Protein AF-A0A5D2NHF3-F1 (afdb_monomer_lite)

Radius of gyration: 26.62 Å; chains: 1; bounding box: 60×37×96 Å

Foldseek 3Di:
DDDDPPPPPDPPPPDDDAAEAEPQCPPVDDADPPFDKDWDDPVHQWIWIQTNVPFIKTKHKDFDDDKDWDKDKDFDDQDQDPPPDPDPDPPDPDDGPRPPPDDGDIDIDTDDIDGMHIYIDGDDPVNVPVPPDDPPPDDD

InterPro domains:
  IPR019481 Transcription factor TFIIIC, triple barrel domain [PF10419] (11-121)
  IPR042771 TFIIIC subunit GTF3C6-like [PTHR21860] (5-133)

Secondary structure (DSSP, 8-state):
------------------EEE-GGGBTTB---TT--EEEE-TTSSS-EEEETTTEEEEEEEEEEEEEEEEEEEEEPPP------S--TT---TT-----TT-PPPEEEEEEEEEEEEEEEEE--GGGGGGGG--------

Structure (mmCIF, N/CA/C/O backbone):
data_AF-A0A5D2NHF3-F1
#
_entry.id   AF-A0A5D2NHF3-F1
#
loop_
_atom_site.group_PDB
_atom_site.id
_atom_site.type_symbol
_atom_site.label_atom_id
_atom_site.label_alt_id
_atom_site.label_comp_id
_atom_site.label_asym_id
_atom_site.label_entity_id
_atom_site.label_seq_id
_atom_site.pdbx_PDB_ins_code
_atom_site.Cartn_x
_atom_site.Cartn_y
_atom_site.Cartn_z
_atom_site.occupancy
_atom_site.B_iso_or_equiv
_atom_site.auth_seq_id
_atom_site.auth_comp_id
_atom_site.auth_asym_id
_atom_site.auth_atom_id
_atom_site.pdbx_PDB_model_num
ATOM 1 N N . MET A 1 1 ? 45.701 23.881 -12.996 1.00 36.53 1 MET A N 1
ATOM 2 C CA . MET A 1 1 ? 44.397 24.293 -12.438 1.00 36.53 1 MET A CA 1
ATOM 3 C C . MET A 1 1 ? 43.347 23.483 -13.161 1.00 36.53 1 MET A C 1
ATOM 5 O O . MET A 1 1 ? 42.948 23.836 -14.262 1.00 36.53 1 MET A O 1
ATOM 9 N N . GLU A 1 2 ? 43.029 22.330 -12.593 1.00 45.31 2 GLU A N 1
ATOM 10 C CA . GLU A 1 2 ? 41.980 21.441 -13.072 1.00 45.31 2 GLU A CA 1
ATOM 11 C C . GLU A 1 2 ? 40.673 21.962 -12.476 1.00 45.31 2 GLU A C 1
ATOM 13 O O . GLU A 1 2 ? 40.565 22.126 -11.261 1.00 45.31 2 GLU A O 1
ATOM 18 N N . LYS A 1 3 ? 39.743 22.380 -13.337 1.00 43.50 3 LYS A N 1
ATOM 19 C CA . LYS A 1 3 ? 38.408 22.780 -12.904 1.00 43.50 3 LYS A CA 1
ATOM 20 C C . LYS A 1 3 ? 37.633 21.496 -12.644 1.00 43.50 3 LYS A C 1
ATOM 22 O O . LYS A 1 3 ? 37.287 20.803 -13.598 1.00 43.50 3 LYS A O 1
ATOM 27 N N . ASN A 1 4 ? 37.391 21.195 -11.373 1.00 46.50 4 ASN A N 1
ATOM 28 C CA . ASN A 1 4 ? 36.394 20.208 -10.991 1.00 46.50 4 ASN A CA 1
ATOM 29 C C . ASN A 1 4 ? 35.054 20.673 -11.566 1.00 46.50 4 ASN A C 1
ATOM 31 O O . ASN A 1 4 ? 34.685 21.838 -11.415 1.00 46.50 4 ASN A O 1
ATOM 35 N N . LYS A 1 5 ? 34.393 19.786 -12.313 1.00 52.09 5 LYS A N 1
ATOM 36 C CA . LYS A 1 5 ? 32.989 19.961 -12.657 1.00 52.09 5 LYS A CA 1
ATOM 37 C C . LYS A 1 5 ? 32.236 19.867 -11.342 1.00 52.09 5 LYS A C 1
ATOM 39 O O . LYS A 1 5 ? 32.303 18.838 -10.679 1.00 52.09 5 LYS A O 1
ATOM 44 N N . ASP A 1 6 ? 31.614 20.970 -10.961 1.00 46.88 6 ASP A N 1
ATOM 45 C CA . ASP A 1 6 ? 30.567 20.960 -9.960 1.00 46.88 6 ASP A CA 1
ATOM 46 C C . ASP A 1 6 ? 29.455 20.086 -10.545 1.00 46.88 6 ASP A C 1
ATOM 48 O O . ASP A 1 6 ? 28.803 20.461 -11.523 1.00 46.88 6 ASP A O 1
ATOM 52 N N . ASP A 1 7 ? 29.358 18.862 -10.032 1.00 46.16 7 ASP A N 1
ATOM 53 C CA . ASP A 1 7 ? 28.220 17.997 -10.277 1.00 46.16 7 ASP A CA 1
ATOM 54 C C . ASP A 1 7 ? 27.011 18.716 -9.673 1.00 46.16 7 ASP A C 1
ATOM 56 O O . ASP A 1 7 ? 26.904 18.907 -8.461 1.00 46.16 7 ASP A O 1
ATOM 60 N N . ASP A 1 8 ? 26.173 19.220 -10.571 1.00 47.41 8 ASP A N 1
ATOM 61 C CA . ASP A 1 8 ? 24.860 19.793 -10.323 1.00 47.41 8 ASP A CA 1
ATOM 62 C C . ASP A 1 8 ? 23.998 18.713 -9.658 1.00 47.41 8 ASP A C 1
ATOM 64 O O . ASP A 1 8 ? 23.335 17.921 -10.328 1.00 47.41 8 ASP A O 1
ATOM 68 N N . TYR A 1 9 ? 24.074 18.621 -8.328 1.00 44.16 9 TYR A N 1
ATOM 69 C CA . TYR A 1 9 ? 23.074 17.940 -7.516 1.00 44.16 9 TYR A CA 1
ATOM 70 C C . TYR A 1 9 ? 21.798 18.771 -7.631 1.00 44.16 9 TYR A C 1
ATOM 72 O O . TYR A 1 9 ? 21.509 19.610 -6.777 1.00 44.16 9 TYR A O 1
ATOM 80 N N . GLY A 1 10 ? 21.070 18.586 -8.735 1.00 43.34 10 GLY A N 1
ATOM 81 C CA . GLY A 1 10 ? 19.676 18.991 -8.808 1.00 43.34 10 GLY A CA 1
ATOM 82 C C . GLY A 1 10 ? 18.988 18.473 -7.551 1.00 43.34 10 GLY A C 1
ATOM 83 O O . GLY A 1 10 ? 19.249 17.344 -7.145 1.00 43.34 10 GLY A O 1
ATOM 84 N N . GLU A 1 11 ? 18.209 19.330 -6.899 1.00 45.25 11 GLU A N 1
ATOM 85 C CA . GLU A 1 11 ? 17.473 19.018 -5.677 1.00 45.25 11 GLU A CA 1
ATOM 86 C C . GLU A 1 11 ? 16.587 17.786 -5.930 1.00 45.25 11 GLU A C 1
ATOM 88 O O . GLU A 1 11 ? 15.467 17.892 -6.428 1.00 45.25 11 GLU A O 1
ATOM 93 N N . GLU A 1 12 ? 17.127 16.595 -5.667 1.00 54.38 12 GLU A N 1
ATOM 94 C CA . GLU A 1 12 ? 16.356 15.370 -5.568 1.00 54.38 12 GLU A CA 1
ATOM 95 C C . GLU A 1 12 ? 15.435 15.598 -4.371 1.00 54.38 12 GLU A C 1
ATOM 97 O O . GLU A 1 12 ? 15.899 15.691 -3.237 1.00 54.38 12 GLU A O 1
ATOM 102 N N . GLU A 1 13 ? 14.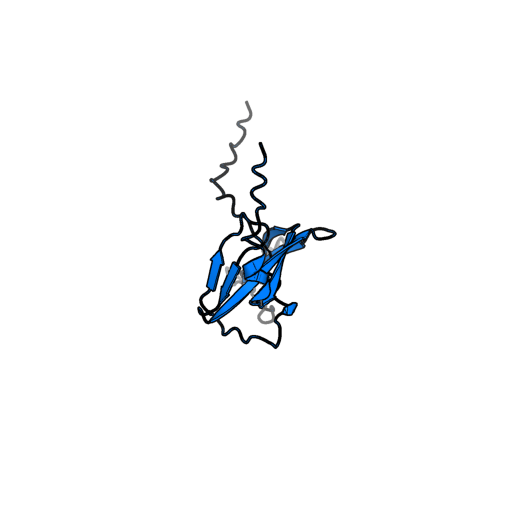136 15.792 -4.612 1.00 56.59 13 GLU A N 1
ATOM 103 C CA . GLU A 1 13 ? 13.150 15.718 -3.537 1.00 56.59 13 GLU A CA 1
ATOM 104 C C . GLU A 1 13 ? 13.386 14.390 -2.817 1.00 56.59 13 GLU A C 1
ATOM 106 O O . GLU A 1 13 ? 13.171 13.332 -3.418 1.00 56.59 13 GLU A O 1
ATOM 111 N N . ASP A 1 14 ? 13.856 14.454 -1.565 1.00 69.44 14 ASP A N 1
ATOM 112 C CA . ASP A 1 14 ? 14.070 13.307 -0.682 1.00 69.44 14 ASP A CA 1
ATOM 113 C C . ASP A 1 14 ? 12.738 12.554 -0.522 1.00 69.44 14 ASP A C 1
ATOM 115 O O . ASP A 1 14 ? 11.944 12.791 0.389 1.00 69.44 14 ASP A O 1
ATOM 119 N N . SER A 1 15 ? 12.451 11.678 -1.481 1.00 79.94 15 SER A N 1
ATOM 120 C CA . SER A 1 15 ? 11.220 10.909 -1.562 1.00 79.94 15 SER A CA 1
ATOM 121 C C . SER A 1 15 ? 11.410 9.647 -0.741 1.00 79.94 15 SER A C 1
ATOM 123 O O . SER A 1 15 ? 12.198 8.768 -1.097 1.00 79.94 15 SER A O 1
ATOM 125 N N . GLU A 1 16 ? 10.692 9.547 0.373 1.00 86.06 16 GLU A N 1
ATOM 126 C CA . GLU A 1 16 ? 10.687 8.344 1.194 1.00 86.06 16 GLU A CA 1
ATOM 127 C C . GLU A 1 16 ? 9.669 7.335 0.658 1.00 86.06 16 GLU A C 1
ATOM 129 O O . GLU A 1 16 ? 8.525 7.662 0.340 1.00 86.06 16 GLU A O 1
ATOM 134 N N . TYR A 1 17 ? 10.093 6.077 0.573 1.00 89.81 17 TYR A N 1
ATOM 135 C CA . TYR A 1 17 ? 9.260 4.975 0.115 1.00 89.81 17 TYR A CA 1
ATOM 136 C C . TYR A 1 17 ? 9.022 3.998 1.266 1.00 89.81 17 TYR A C 1
ATOM 138 O O . TYR A 1 17 ? 9.924 3.703 2.047 1.00 89.81 17 TYR A O 1
ATOM 146 N N . VAL A 1 18 ? 7.816 3.435 1.326 1.00 90.56 18 VAL A N 1
ATOM 147 C CA . VAL A 1 18 ? 7.448 2.353 2.245 1.00 90.56 18 VAL A CA 1
ATOM 148 C C . VAL A 1 18 ? 6.729 1.258 1.468 1.00 90.56 18 VAL A C 1
ATOM 150 O O . VAL A 1 18 ? 5.949 1.535 0.556 1.00 90.56 18 VAL A O 1
ATOM 153 N N . LEU A 1 19 ? 6.995 -0.001 1.816 1.00 93.44 19 LEU A N 1
ATOM 154 C CA . LEU A 1 19 ? 6.260 -1.132 1.260 1.00 93.44 19 LEU A CA 1
ATOM 155 C C . LEU A 1 19 ? 5.013 -1.391 2.108 1.00 93.44 19 LEU A C 1
ATOM 157 O O . LEU A 1 19 ? 5.125 -1.705 3.293 1.00 93.44 19 LEU A O 1
ATOM 161 N N . LEU A 1 20 ? 3.839 -1.277 1.487 1.00 95.00 20 LEU A N 1
ATOM 162 C CA . LEU A 1 20 ? 2.562 -1.633 2.102 1.00 95.00 20 LEU A CA 1
ATOM 163 C C . LEU A 1 20 ? 2.303 -3.125 1.862 1.00 95.00 20 LEU A C 1
ATOM 165 O O . LEU A 1 20 ? 2.117 -3.550 0.721 1.00 95.00 20 LEU A O 1
ATOM 169 N N . ASP A 1 21 ? 2.298 -3.915 2.928 1.00 95.00 21 ASP A N 1
ATOM 170 C CA . ASP A 1 21 ? 1.986 -5.341 2.887 1.00 95.00 21 ASP A CA 1
ATOM 171 C C . ASP A 1 21 ? 0.507 -5.557 3.239 1.00 95.00 21 ASP A C 1
ATOM 173 O O . ASP A 1 21 ? 0.050 -5.225 4.336 1.00 95.00 21 ASP A O 1
ATOM 177 N N . LEU A 1 22 ? -0.242 -6.100 2.276 1.00 95.00 22 LEU A N 1
ATOM 178 C CA . LEU A 1 22 ? -1.676 -6.381 2.370 1.00 95.00 22 LEU A CA 1
ATOM 179 C C . LEU A 1 22 ? -1.980 -7.891 2.413 1.00 95.00 22 LEU A C 1
ATOM 181 O O . LEU A 1 22 ? -3.134 -8.286 2.236 1.00 95.00 22 LEU A O 1
ATOM 185 N N . GLU A 1 23 ? -0.985 -8.759 2.629 1.00 93.88 23 GLU A N 1
ATOM 186 C CA . GLU A 1 23 ? -1.184 -10.215 2.565 1.00 93.88 23 GLU A CA 1
ATOM 187 C C . GLU A 1 23 ? -2.224 -10.698 3.587 1.00 93.88 23 GLU A C 1
ATOM 189 O O . GLU A 1 23 ? -3.073 -11.528 3.266 1.00 93.88 23 GLU A O 1
ATOM 194 N N . ALA A 1 24 ? -2.242 -10.130 4.797 1.00 94.06 24 ALA A N 1
ATOM 195 C CA . ALA A 1 24 ? -3.167 -10.549 5.853 1.00 94.06 24 ALA A CA 1
ATOM 196 C C . ALA A 1 24 ? -4.648 -10.273 5.532 1.00 94.06 24 ALA A C 1
ATOM 198 O O . ALA A 1 24 ? -5.532 -10.914 6.101 1.00 94.06 24 ALA A O 1
ATOM 199 N N . VAL A 1 25 ? -4.937 -9.343 4.617 1.00 92.19 25 VAL A N 1
ATOM 200 C CA . VAL A 1 25 ? -6.305 -9.002 4.187 1.00 92.19 25 VAL A CA 1
ATOM 201 C C . VAL A 1 25 ? -6.670 -9.616 2.838 1.00 92.19 25 VAL A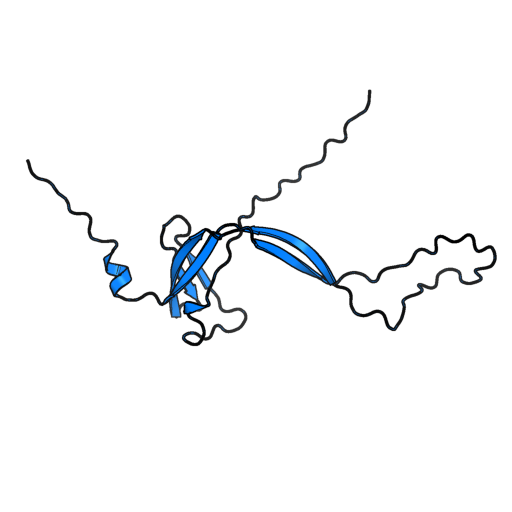 C 1
ATOM 203 O O . VAL A 1 25 ? -7.797 -9.460 2.356 1.00 92.19 25 VAL A O 1
ATOM 206 N N . ARG A 1 26 ? -5.746 -10.368 2.234 1.00 89.44 26 ARG A N 1
ATOM 207 C CA . ARG A 1 26 ? -5.964 -11.047 0.962 1.00 89.44 26 ARG A CA 1
ATOM 208 C C . ARG A 1 26 ? -7.152 -12.007 1.063 1.00 89.44 26 ARG A C 1
ATOM 210 O O . ARG A 1 26 ? -7.234 -12.841 1.959 1.00 89.44 26 ARG A O 1
ATOM 217 N N . GLY A 1 27 ? -8.099 -11.874 0.135 1.00 87.50 27 GLY A N 1
ATOM 218 C CA . GLY A 1 27 ? -9.323 -12.683 0.094 1.00 87.50 27 GLY A CA 1
ATOM 219 C C . GLY A 1 27 ? -10.437 -12.228 1.044 1.00 87.50 27 GLY A C 1
ATOM 220 O O . GLY A 1 27 ? -11.559 -12.710 0.915 1.00 87.50 27 GLY A O 1
ATOM 221 N N . GLN A 1 28 ? -10.163 -11.288 1.953 1.00 89.12 28 GLN A N 1
ATOM 222 C CA . GLN A 1 28 ? -11.186 -10.630 2.776 1.00 89.12 28 GLN A CA 1
ATOM 223 C C . GLN A 1 28 ? -11.692 -9.349 2.109 1.00 89.12 28 GLN A C 1
ATOM 225 O O . GLN A 1 28 ? -12.857 -8.985 2.259 1.00 89.12 28 GLN A O 1
ATOM 230 N N . ILE A 1 29 ? -10.811 -8.684 1.358 1.00 89.19 29 ILE A N 1
ATOM 231 C CA . ILE A 1 29 ? -11.113 -7.462 0.618 1.00 89.19 29 ILE A CA 1
ATOM 232 C C . ILE A 1 29 ? -10.782 -7.642 -0.862 1.00 89.19 29 ILE A C 1
ATOM 234 O O . ILE A 1 29 ? -9.802 -8.301 -1.217 1.00 89.19 29 ILE A O 1
ATOM 238 N N . ASP A 1 30 ? -11.607 -7.040 -1.713 1.00 89.75 30 ASP A N 1
ATOM 239 C CA . ASP A 1 30 ? -11.357 -6.907 -3.146 1.00 89.75 30 ASP A CA 1
ATOM 240 C C . ASP A 1 30 ? -11.041 -5.437 -3.442 1.00 89.75 30 ASP A C 1
ATOM 242 O O . ASP A 1 30 ? -11.833 -4.549 -3.113 1.00 89.75 30 ASP A O 1
ATOM 246 N N . ILE A 1 31 ? -9.856 -5.175 -3.996 1.00 90.12 31 ILE A N 1
ATOM 247 C CA . ILE A 1 31 ? -9.379 -3.821 -4.293 1.00 90.12 31 ILE A CA 1
ATOM 248 C C . ILE A 1 31 ? -9.420 -3.647 -5.813 1.00 90.12 31 ILE A C 1
ATOM 250 O O . ILE A 1 31 ? -8.564 -4.203 -6.509 1.00 90.12 31 ILE A O 1
ATOM 254 N N . PRO A 1 32 ? -10.387 -2.887 -6.359 1.00 90.31 32 PRO A N 1
ATOM 255 C CA . PRO A 1 32 ? -10.450 -2.676 -7.794 1.00 90.31 32 PRO A CA 1
ATOM 256 C C . PRO A 1 32 ? -9.247 -1.850 -8.279 1.00 90.31 32 PRO A C 1
ATOM 258 O O . PRO A 1 32 ? -8.693 -1.044 -7.523 1.00 90.31 32 PRO A O 1
ATOM 261 N N . PRO A 1 33 ? -8.854 -1.986 -9.558 1.00 92.38 33 PRO A N 1
ATOM 262 C CA . PRO A 1 33 ? -7.836 -1.127 -10.148 1.00 92.38 33 PRO A CA 1
ATOM 263 C C . PRO A 1 33 ? -8.186 0.354 -9.963 1.00 92.38 33 PRO A C 1
ATOM 265 O O . PRO A 1 33 ? -9.327 0.758 -10.191 1.00 92.38 33 PRO A O 1
ATOM 268 N N . ASN A 1 34 ? -7.196 1.167 -9.590 1.00 91.25 34 ASN A N 1
ATOM 269 C CA . ASN A 1 34 ? -7.343 2.607 -9.338 1.00 91.25 34 ASN A CA 1
ATOM 270 C C . ASN A 1 34 ? -8.312 2.971 -8.195 1.00 91.25 34 ASN A C 1
ATOM 272 O O . ASN A 1 34 ? -8.820 4.095 -8.166 1.00 91.25 34 ASN A O 1
ATOM 276 N N . ALA A 1 35 ? -8.579 2.052 -7.258 1.00 93.94 35 ALA A N 1
ATOM 277 C CA . ALA A 1 35 ? -9.335 2.376 -6.051 1.00 93.94 35 ALA A CA 1
ATOM 278 C C . ALA A 1 35 ? -8.687 3.569 -5.320 1.00 93.94 35 ALA A C 1
ATOM 280 O O . ALA A 1 35 ? -7.483 3.532 -5.045 1.00 93.94 35 ALA A O 1
ATOM 281 N N . PRO A 1 36 ? -9.450 4.625 -4.985 1.00 96.31 36 PRO A N 1
ATOM 282 C CA . PRO A 1 36 ? -8.900 5.742 -4.234 1.00 96.31 36 PRO A CA 1
ATOM 283 C C . PRO A 1 36 ? -8.555 5.281 -2.819 1.00 96.31 36 PRO A C 1
ATOM 285 O O . PRO A 1 36 ? -9.307 4.519 -2.208 1.00 96.31 36 PRO A O 1
ATOM 288 N N . TYR A 1 37 ? -7.449 5.777 -2.276 1.00 95.75 37 TYR A N 1
ATOM 289 C CA . TYR A 1 37 ? -7.043 5.471 -0.911 1.00 95.75 37 TYR A CA 1
ATOM 290 C C . TYR A 1 37 ? -6.550 6.713 -0.169 1.00 95.75 37 TYR A C 1
ATOM 292 O O . TYR A 1 37 ? -6.228 7.742 -0.763 1.00 95.75 37 TYR A O 1
ATOM 300 N N . THR A 1 38 ? -6.522 6.621 1.154 1.00 96.88 38 THR A N 1
ATOM 301 C CA . THR A 1 38 ? -5.910 7.609 2.043 1.00 96.88 38 THR A CA 1
ATOM 302 C C . THR A 1 38 ? -5.081 6.863 3.072 1.00 96.88 38 THR A C 1
ATOM 304 O O . THR A 1 38 ? -5.591 5.951 3.718 1.00 96.88 38 THR A O 1
ATOM 307 N N . LEU A 1 39 ? -3.814 7.244 3.189 1.00 96.00 39 LEU A N 1
ATOM 308 C CA . LEU A 1 39 ? -2.892 6.754 4.204 1.00 96.00 39 LEU A CA 1
ATOM 309 C C . LEU A 1 39 ? -2.625 7.908 5.171 1.00 96.00 39 LEU A C 1
ATOM 311 O O . LEU A 1 39 ? -2.188 8.973 4.736 1.00 96.00 39 LEU A O 1
ATOM 315 N N . SER A 1 40 ? -2.949 7.718 6.445 1.00 96.12 40 SER A N 1
ATOM 316 C CA . SER A 1 40 ? -2.762 8.706 7.508 1.00 96.12 40 SER A CA 1
ATOM 317 C C . SER A 1 40 ? -1.928 8.133 8.645 1.00 96.12 40 SER A C 1
ATOM 319 O O . SER A 1 40 ? -1.694 6.925 8.714 1.00 96.12 40 SER A O 1
ATOM 321 N N . ASP A 1 41 ? -1.490 9.022 9.536 1.00 96.06 41 ASP A N 1
ATOM 322 C CA . ASP A 1 41 ? -0.865 8.659 10.810 1.00 96.06 41 ASP A CA 1
ATOM 323 C C . ASP A 1 41 ? 0.434 7.851 10.640 1.00 96.06 41 ASP A C 1
ATOM 325 O O . ASP A 1 41 ? 0.778 7.011 11.471 1.00 96.06 41 ASP A O 1
ATOM 329 N N . LEU A 1 42 ? 1.168 8.102 9.546 1.00 93.88 42 LEU A N 1
ATOM 330 C CA . LEU A 1 42 ? 2.468 7.479 9.258 1.00 93.88 42 LEU A CA 1
ATOM 331 C C . LEU A 1 42 ? 3.521 7.792 10.333 1.00 93.88 42 LEU A C 1
ATOM 333 O O . LEU A 1 42 ? 4.456 7.020 10.520 1.00 93.88 42 LEU A O 1
ATOM 337 N N . ASP A 1 43 ? 3.364 8.895 11.055 1.00 93.12 43 ASP A N 1
ATOM 338 C CA . ASP A 1 43 ? 4.195 9.316 12.181 1.00 93.12 43 ASP A CA 1
ATOM 339 C C . ASP A 1 43 ? 3.860 8.597 13.502 1.00 93.12 43 ASP A C 1
ATOM 341 O O . ASP A 1 43 ? 4.543 8.793 14.509 1.00 93.12 43 ASP A O 1
ATOM 345 N N . THR A 1 44 ? 2.836 7.740 13.510 1.00 94.75 44 THR A N 1
AT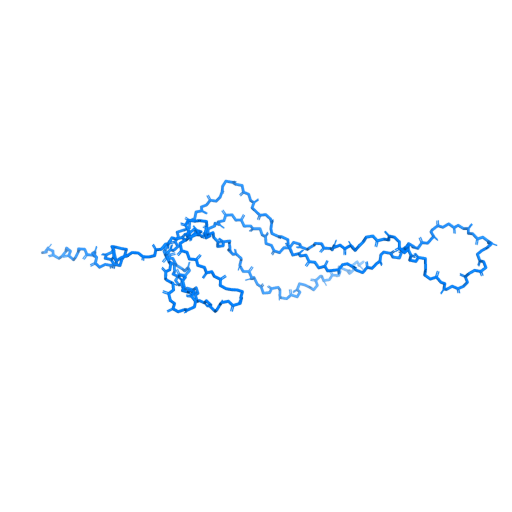OM 346 C CA . THR A 1 44 ? 2.411 6.963 14.682 1.00 94.75 44 THR A CA 1
ATOM 347 C C . THR A 1 44 ? 2.866 5.506 14.595 1.00 94.75 44 THR A C 1
ATOM 349 O O . THR A 1 44 ? 3.300 5.033 13.550 1.00 94.75 44 THR A O 1
ATOM 352 N N . MET A 1 45 ? 2.737 4.747 15.688 1.00 93.31 45 MET A N 1
ATOM 353 C CA . MET A 1 45 ? 3.035 3.305 15.668 1.00 93.31 45 MET A CA 1
ATOM 354 C C . MET A 1 45 ? 2.003 2.496 14.872 1.00 93.31 45 MET A C 1
ATOM 356 O O . MET A 1 45 ? 2.299 1.369 14.471 1.00 93.31 45 MET A O 1
ATOM 360 N N . ASN A 1 46 ? 0.813 3.060 14.636 1.00 96.44 46 ASN A N 1
ATOM 361 C CA . ASN A 1 46 ? -0.306 2.373 14.006 1.00 96.44 46 ASN A CA 1
ATOM 362 C C . ASN A 1 46 ? -0.977 3.226 12.918 1.00 96.44 46 ASN A C 1
ATOM 364 O O . ASN A 1 46 ? -2.082 3.730 13.121 1.00 96.44 46 ASN A O 1
ATOM 368 N N . PRO A 1 47 ? -0.341 3.364 11.742 1.00 97.06 47 PRO A N 1
ATOM 369 C CA . PRO A 1 47 ? -0.905 4.118 10.630 1.00 97.06 47 PRO A CA 1
ATOM 370 C C . PRO A 1 47 ? -2.240 3.549 10.150 1.00 97.06 47 PRO A C 1
ATOM 372 O O . PRO A 1 47 ? -2.486 2.342 10.226 1.00 97.06 47 PRO A O 1
ATOM 375 N N . ILE A 1 48 ? -3.085 4.400 9.573 1.00 97.44 48 ILE A N 1
ATOM 376 C CA . ILE A 1 48 ? -4.407 4.006 9.084 1.00 97.44 48 ILE A CA 1
ATOM 377 C C . ILE A 1 48 ? -4.457 4.097 7.562 1.00 97.44 48 ILE A C 1
ATOM 379 O O . ILE A 1 48 ? -4.167 5.135 6.969 1.00 97.44 48 ILE A O 1
ATOM 383 N N . LEU A 1 49 ? -4.892 3.012 6.921 1.00 97.06 49 LEU A N 1
ATOM 384 C CA . LEU A 1 49 ? -5.143 2.964 5.482 1.00 97.06 49 LEU A CA 1
ATOM 385 C C . LEU A 1 49 ? -6.639 2.797 5.225 1.00 97.06 49 LEU A C 1
ATOM 387 O O . LEU A 1 49 ? -7.260 1.828 5.661 1.00 97.06 49 LEU A O 1
ATOM 391 N N . ILE A 1 50 ? -7.221 3.741 4.490 1.00 96.12 50 ILE A N 1
ATOM 392 C CA . ILE A 1 50 ? -8.620 3.705 4.067 1.00 96.12 50 ILE A CA 1
ATOM 393 C C . ILE A 1 50 ? -8.669 3.517 2.555 1.00 96.12 50 ILE A C 1
ATOM 395 O O . ILE A 1 50 ? -8.189 4.374 1.818 1.00 96.12 50 ILE A O 1
ATOM 399 N N . ILE A 1 51 ? -9.291 2.434 2.088 1.00 95.06 51 ILE A N 1
ATOM 400 C CA . ILE A 1 51 ? -9.444 2.111 0.662 1.00 95.06 51 ILE A CA 1
ATOM 401 C C . ILE A 1 51 ? -10.920 2.247 0.272 1.00 95.06 51 ILE A C 1
ATOM 403 O O . ILE A 1 51 ? -11.815 1.739 0.956 1.00 95.06 51 ILE A O 1
ATOM 407 N N . ASP A 1 52 ? -11.182 2.980 -0.813 1.00 92.88 52 ASP A N 1
ATOM 408 C CA . ASP A 1 52 ? -12.512 3.272 -1.369 1.00 92.88 52 ASP A CA 1
ATOM 409 C C . ASP A 1 52 ? -13.515 3.844 -0.344 1.00 92.88 52 ASP A C 1
ATOM 411 O O . ASP A 1 52 ? -14.727 3.678 -0.466 1.00 92.88 52 ASP A O 1
ATOM 415 N N . LYS A 1 53 ? -13.014 4.497 0.719 1.00 89.56 53 LYS A N 1
ATOM 416 C CA . LYS A 1 53 ? -13.802 5.004 1.866 1.00 89.56 53 LYS A CA 1
ATOM 417 C C . LYS A 1 53 ? -14.651 3.938 2.581 1.00 89.56 53 LYS A C 1
ATOM 419 O O . LYS A 1 53 ? -15.563 4.289 3.327 1.00 89.56 53 LYS A O 1
ATOM 424 N N . LYS A 1 54 ? -14.373 2.653 2.348 1.00 87.69 54 LYS A N 1
ATOM 425 C CA . LYS A 1 54 ? -15.163 1.519 2.853 1.00 87.69 54 LYS A CA 1
ATOM 426 C C . LYS A 1 54 ? -14.346 0.617 3.756 1.00 87.69 54 LYS A C 1
ATOM 428 O O . LYS A 1 54 ? -14.817 0.222 4.815 1.00 87.69 54 LYS A O 1
ATOM 433 N N . VAL A 1 55 ? -13.133 0.286 3.327 1.00 91.69 55 VAL A N 1
ATOM 434 C CA . VAL A 1 55 ? -12.245 -0.611 4.061 1.00 91.69 55 VAL A CA 1
ATOM 435 C C . VAL A 1 55 ? -11.292 0.241 4.878 1.00 91.69 55 VAL A C 1
ATOM 437 O O . VAL A 1 55 ? -10.579 1.064 4.309 1.00 91.69 55 VAL A O 1
ATOM 440 N N . LYS A 1 56 ? -11.282 0.039 6.197 1.00 95.31 56 LYS A N 1
ATOM 441 C CA . LYS A 1 56 ? -10.336 0.676 7.112 1.00 95.31 56 LYS A CA 1
ATOM 442 C C . LYS A 1 56 ? -9.385 -0.382 7.661 1.00 95.31 56 LYS A C 1
ATOM 444 O O . LYS A 1 56 ? -9.823 -1.389 8.216 1.00 95.31 56 LYS A O 1
ATOM 449 N N . LEU A 1 57 ? -8.096 -0.153 7.467 1.00 96.56 57 LEU A N 1
ATOM 450 C CA . LEU A 1 57 ? -7.015 -1.036 7.871 1.00 96.56 57 LEU A CA 1
ATOM 451 C C . LEU A 1 57 ? -6.121 -0.321 8.879 1.00 96.56 57 LEU A C 1
ATOM 453 O O . LEU A 1 57 ? -5.941 0.896 8.795 1.00 96.56 57 LEU A O 1
ATOM 457 N N . ILE A 1 58 ? -5.551 -1.095 9.793 1.00 97.56 58 ILE A N 1
ATOM 458 C CA . ILE A 1 58 ? -4.545 -0.641 10.753 1.00 97.56 58 ILE A CA 1
ATOM 459 C C . ILE A 1 58 ? -3.202 -1.266 10.401 1.00 97.56 58 ILE A C 1
ATOM 461 O O . ILE A 1 58 ? -3.119 -2.468 10.129 1.00 97.56 58 ILE A O 1
ATOM 465 N N . GLY A 1 59 ? -2.186 -0.415 10.337 1.00 97.44 59 GLY A N 1
ATOM 466 C CA . GLY A 1 59 ? -0.816 -0.764 10.016 1.00 97.44 59 GLY A CA 1
ATOM 467 C C . GLY A 1 59 ? 0.012 -1.036 11.267 1.00 97.44 59 GLY A C 1
ATOM 468 O O . GLY A 1 59 ? -0.246 -0.488 12.338 1.00 97.44 59 GLY A O 1
ATOM 469 N N . GLU A 1 60 ? 1.044 -1.851 11.109 1.00 97.06 60 GLU A N 1
ATOM 470 C CA . GLU A 1 60 ? 2.127 -2.017 12.074 1.00 97.06 60 GLU A CA 1
ATOM 471 C C . GLU A 1 60 ? 3.460 -2.037 11.322 1.00 97.06 60 GLU A C 1
ATOM 473 O O . GLU A 1 60 ? 3.598 -2.703 10.288 1.00 97.06 60 GLU A O 1
ATOM 478 N N . TYR A 1 61 ? 4.429 -1.266 11.813 1.00 95.12 61 TYR A N 1
ATOM 479 C CA . TYR A 1 61 ? 5.770 -1.238 11.243 1.00 95.12 61 TYR A CA 1
ATOM 480 C C . TYR A 1 61 ? 6.551 -2.487 11.648 1.00 95.12 61 TYR A C 1
ATOM 482 O O . TYR A 1 61 ? 6.748 -2.746 12.832 1.00 95.12 61 TYR A O 1
ATOM 490 N N . GLU A 1 62 ? 7.080 -3.205 10.662 1.00 94.25 62 GLU A N 1
ATOM 491 C CA . GLU A 1 62 ? 7.981 -4.332 10.877 1.00 94.25 62 GLU A CA 1
ATOM 492 C C . GLU A 1 62 ? 9.341 -4.056 10.225 1.00 94.25 62 GLU A C 1
ATOM 494 O O . GLU A 1 62 ? 9.432 -3.724 9.039 1.00 94.25 62 GLU A O 1
ATOM 499 N N . GLU A 1 63 ? 10.413 -4.192 11.007 1.00 91.75 63 GLU A N 1
ATOM 500 C CA . GLU A 1 63 ? 11.782 -4.120 10.496 1.00 91.75 63 GLU A CA 1
ATOM 501 C C . GLU A 1 63 ? 12.122 -5.425 9.768 1.00 91.75 63 GLU A C 1
ATOM 503 O O . GLU A 1 63 ? 11.959 -6.524 10.305 1.00 91.75 63 GLU A O 1
ATOM 508 N N . THR A 1 64 ? 12.614 -5.316 8.539 1.00 87.56 64 THR A N 1
ATOM 509 C CA . THR A 1 64 ? 12.954 -6.483 7.724 1.00 87.56 64 THR A CA 1
ATOM 510 C C . THR A 1 64 ? 14.342 -7.014 8.054 1.00 87.56 64 THR A C 1
ATOM 512 O O . THR A 1 64 ? 15.295 -6.263 8.262 1.00 87.56 64 THR A O 1
ATOM 515 N N . ILE A 1 65 ? 14.495 -8.340 8.032 1.00 91.19 65 ILE A N 1
ATOM 516 C CA . ILE A 1 65 ? 15.825 -8.951 7.998 1.00 91.19 65 ILE A CA 1
ATOM 517 C C . ILE A 1 65 ? 16.355 -8.824 6.570 1.00 91.19 65 ILE A C 1
ATOM 519 O O . ILE A 1 65 ? 15.955 -9.570 5.677 1.00 91.19 65 ILE A O 1
ATOM 523 N N . GLY A 1 66 ? 17.276 -7.885 6.364 1.00 90.25 66 GLY A N 1
ATOM 524 C CA . GLY A 1 66 ? 17.919 -7.643 5.077 1.00 90.25 66 GLY A CA 1
ATOM 525 C C . GLY A 1 66 ? 17.580 -6.271 4.507 1.00 90.25 66 GLY A C 1
ATOM 526 O O . GLY A 1 66 ? 17.413 -5.297 5.230 1.00 90.25 66 GLY A O 1
ATOM 527 N N . THR A 1 67 ? 17.574 -6.161 3.185 1.00 89.25 67 THR A N 1
ATOM 528 C CA . THR A 1 67 ? 17.269 -4.911 2.486 1.00 89.25 67 THR A CA 1
ATOM 529 C C . THR A 1 67 ? 16.511 -5.245 1.214 1.00 89.25 67 THR A C 1
ATOM 531 O O . THR A 1 67 ? 16.975 -6.060 0.415 1.00 89.25 67 THR A O 1
ATOM 534 N N . CYS A 1 68 ? 15.363 -4.605 1.015 1.00 90.38 68 CYS A N 1
ATOM 535 C CA . CYS A 1 68 ? 14.594 -4.721 -0.215 1.00 90.38 68 CYS A CA 1
ATOM 536 C C . CYS A 1 68 ? 15.011 -3.612 -1.188 1.00 90.38 68 CYS A C 1
ATOM 538 O O . CYS A 1 68 ? 14.960 -2.430 -0.852 1.00 90.38 68 CYS A O 1
ATOM 540 N N . PHE A 1 69 ? 15.414 -3.995 -2.399 1.00 91.69 69 PHE A N 1
ATOM 541 C CA . PHE A 1 69 ? 15.688 -3.062 -3.490 1.00 91.69 69 PHE A CA 1
ATOM 542 C C . PHE A 1 69 ? 14.500 -3.049 -4.445 1.00 91.69 69 PHE A C 1
ATOM 544 O O . PHE A 1 69 ? 14.137 -4.085 -5.002 1.00 91.69 69 PHE A O 1
ATOM 551 N N . VAL A 1 70 ? 13.897 -1.878 -4.621 1.00 92.25 70 VAL A N 1
ATOM 552 C CA . VAL A 1 70 ? 12.764 -1.673 -5.525 1.00 92.25 70 VAL A CA 1
ATOM 553 C C . VAL A 1 70 ? 13.280 -1.067 -6.819 1.00 92.25 70 VAL A C 1
ATOM 555 O O . VAL A 1 70 ? 14.042 -0.100 -6.789 1.00 92.25 70 VAL A O 1
ATOM 558 N N . PHE A 1 71 ? 12.852 -1.629 -7.945 1.00 92.88 71 PHE A N 1
ATOM 559 C CA . PHE A 1 71 ? 13.187 -1.146 -9.279 1.00 92.88 71 PHE A CA 1
ATOM 560 C C . PHE A 1 71 ? 11.906 -0.815 -10.042 1.00 92.88 71 PHE A C 1
ATOM 562 O O . PHE A 1 71 ? 10.945 -1.582 -9.985 1.00 92.88 71 PHE A O 1
ATOM 569 N N . SER A 1 72 ? 11.898 0.303 -10.763 1.00 92.12 72 SER A N 1
ATOM 570 C CA . SER A 1 72 ? 10.881 0.588 -11.773 1.00 92.12 72 SER A CA 1
ATOM 571 C C . SER A 1 72 ? 11.286 -0.054 -13.090 1.00 92.12 72 SER A C 1
ATOM 573 O O . SER A 1 72 ? 12.470 -0.275 -13.354 1.00 92.12 72 SER A O 1
ATOM 575 N N . GLU A 1 73 ? 10.291 -0.361 -13.911 1.00 90.81 73 GLU A N 1
ATOM 576 C CA . GLU A 1 73 ? 10.466 -0.942 -15.232 1.00 90.81 73 GLU A CA 1
ATOM 577 C C . GLU A 1 73 ? 9.933 0.035 -16.283 1.00 90.81 73 GLU A C 1
ATOM 579 O O . GLU A 1 73 ? 8.782 0.456 -16.200 1.00 90.81 73 GLU A O 1
ATOM 584 N N . ASP A 1 74 ? 10.771 0.364 -17.263 1.00 85.75 74 ASP A N 1
ATOM 585 C CA . ASP A 1 74 ? 10.436 1.198 -18.414 1.00 85.75 74 ASP A CA 1
ATOM 586 C C . ASP A 1 74 ? 10.680 0.418 -19.719 1.00 85.75 74 ASP A C 1
ATOM 588 O O . ASP A 1 74 ? 11.552 -0.455 -19.803 1.00 85.75 74 ASP A O 1
ATOM 592 N N . GLU A 1 75 ? 9.955 0.778 -20.778 1.00 78.94 75 GLU A N 1
ATOM 593 C CA . GLU A 1 75 ? 10.229 0.275 -22.127 1.00 78.94 75 GLU A CA 1
ATOM 594 C C . GLU A 1 75 ? 11.588 0.800 -22.612 1.00 78.94 75 GLU A C 1
ATOM 596 O O . GLU A 1 75 ? 11.841 2.008 -22.640 1.00 78.94 75 GLU A O 1
ATOM 601 N N . ALA A 1 76 ? 12.486 -0.105 -23.002 1.00 70.25 76 ALA A N 1
ATOM 602 C CA . ALA A 1 76 ? 13.795 0.280 -23.507 1.00 70.25 76 ALA A CA 1
ATOM 603 C C . ALA A 1 76 ? 13.721 0.581 -25.006 1.00 70.25 76 ALA A C 1
ATOM 605 O O . ALA A 1 76 ? 13.125 -0.162 -25.788 1.00 70.25 76 ALA A O 1
ATOM 606 N N . SER A 1 77 ? 14.408 1.642 -25.433 1.00 66.56 77 SER A N 1
ATOM 607 C CA . SER A 1 77 ? 14.622 1.879 -26.862 1.00 66.56 77 SER A CA 1
ATOM 608 C C . SER A 1 77 ? 15.411 0.714 -27.491 1.00 66.56 77 SER A C 1
ATOM 610 O O . SER A 1 77 ? 16.304 0.161 -26.837 1.00 66.56 77 SER A O 1
ATOM 612 N N . PRO A 1 78 ? 15.117 0.328 -28.749 1.00 59.91 78 PRO A N 1
ATOM 613 C CA . PRO A 1 78 ? 15.826 -0.756 -29.418 1.00 59.91 78 PRO A CA 1
ATOM 614 C C . PRO A 1 78 ? 17.328 -0.468 -29.479 1.00 59.91 78 PRO A C 1
ATOM 616 O O . PRO A 1 78 ? 17.752 0.653 -29.765 1.00 59.91 78 PRO A O 1
ATOM 619 N N . VAL A 1 79 ? 18.144 -1.488 -29.203 1.00 60.34 79 VAL A N 1
ATOM 620 C CA . VAL A 1 79 ? 19.603 -1.336 -29.208 1.00 60.34 79 VAL A CA 1
ATOM 621 C C . VAL A 1 79 ? 20.090 -1.224 -30.642 1.00 60.34 79 VAL A C 1
ATOM 623 O O . VAL A 1 79 ? 20.012 -2.178 -31.414 1.00 60.34 79 VAL A O 1
ATOM 626 N N . VAL A 1 80 ? 20.616 -0.049 -30.977 1.00 58.88 80 VAL A N 1
ATOM 627 C CA . VAL A 1 80 ? 21.358 0.182 -32.212 1.00 58.88 80 VAL A CA 1
ATOM 628 C C . VAL A 1 80 ? 22.762 -0.372 -31.998 1.00 58.88 80 VAL A C 1
ATOM 630 O O . VAL A 1 80 ? 23.531 0.152 -31.196 1.00 58.88 80 VAL A O 1
ATOM 633 N N . HIS A 1 81 ? 23.089 -1.466 -32.680 1.00 57.62 81 HIS A N 1
ATOM 634 C CA . HIS A 1 81 ? 24.466 -1.932 -32.753 1.00 57.62 81 HIS A CA 1
ATOM 635 C C . HIS A 1 81 ? 25.236 -0.992 -33.683 1.00 57.62 81 HIS A C 1
ATOM 637 O O . HIS A 1 81 ? 25.025 -1.013 -34.894 1.00 57.62 81 HIS A O 1
ATOM 643 N N . GLU A 1 82 ? 26.109 -0.154 -33.124 1.00 56.84 82 GLU A N 1
ATOM 644 C CA . GLU A 1 82 ? 27.106 0.546 -33.929 1.00 56.84 82 GLU A CA 1
ATOM 645 C C . GLU A 1 82 ? 28.178 -0.474 -34.332 1.00 56.84 82 GLU A C 1
ATOM 647 O O . GLU A 1 82 ? 28.867 -1.050 -33.487 1.00 56.84 82 GLU A O 1
ATOM 652 N N . GLU A 1 83 ? 28.266 -0.769 -35.627 1.00 50.53 83 GLU A N 1
ATOM 653 C CA . GLU A 1 83 ? 29.220 -1.732 -36.169 1.00 50.53 83 GLU A CA 1
ATOM 654 C C . GLU A 1 83 ? 30.647 -1.192 -35.967 1.00 50.53 83 GLU A C 1
ATOM 656 O O . GLU A 1 83 ? 31.119 -0.340 -36.714 1.00 50.53 83 GLU A O 1
ATOM 661 N N . THR A 1 84 ? 31.354 -1.658 -34.933 1.00 53.12 84 THR A N 1
ATOM 662 C CA . THR A 1 84 ? 32.738 -1.237 -34.643 1.00 53.12 84 THR A CA 1
ATOM 663 C C . THR A 1 84 ? 33.765 -2.051 -35.448 1.00 53.12 84 THR A C 1
ATOM 665 O O . THR A 1 84 ? 34.751 -2.547 -34.903 1.00 53.12 84 THR A O 1
ATOM 668 N N . GLY A 1 85 ? 33.526 -2.233 -36.751 1.00 58.03 85 GLY A N 1
ATOM 669 C CA . GLY A 1 85 ? 34.423 -2.947 -37.667 1.00 58.03 85 GLY A CA 1
ATOM 670 C C . GLY A 1 85 ? 34.884 -2.059 -38.830 1.00 58.03 85 GLY A C 1
ATOM 671 O O . GLY A 1 85 ? 34.063 -1.330 -39.388 1.00 58.03 85 GLY A O 1
ATOM 672 N N . PRO A 1 86 ? 36.167 -2.095 -39.247 1.00 59.06 86 PRO A N 1
ATOM 673 C CA . PRO A 1 86 ? 36.615 -1.356 -40.419 1.00 59.06 86 PRO A CA 1
ATOM 674 C C . PRO A 1 86 ? 36.133 -2.106 -41.663 1.00 59.06 86 PRO A C 1
ATOM 676 O O . PRO A 1 86 ? 36.777 -3.050 -42.112 1.00 59.06 86 PRO A O 1
ATOM 679 N N . SER A 1 87 ? 34.975 -1.735 -42.203 1.00 51.66 87 SER A N 1
ATOM 680 C CA . SER A 1 87 ? 34.456 -2.357 -43.421 1.00 51.66 87 SER A CA 1
ATOM 681 C C . SER A 1 87 ? 34.549 -1.373 -44.582 1.00 51.66 87 SER A C 1
ATOM 683 O O . SER A 1 87 ? 33.652 -0.564 -44.812 1.00 51.66 87 SER A O 1
ATOM 685 N N . GLU A 1 88 ? 35.636 -1.457 -45.354 1.00 55.38 88 GLU A N 1
ATOM 686 C CA . GLU A 1 88 ? 35.811 -0.751 -46.637 1.00 55.38 88 GLU A CA 1
ATOM 687 C C . GLU A 1 88 ? 34.825 -1.222 -47.740 1.00 55.38 88 GLU A C 1
ATOM 689 O O . GLU A 1 88 ? 35.037 -0.959 -48.921 1.00 55.38 88 GLU A O 1
ATOM 694 N N . ALA A 1 89 ? 33.720 -1.900 -47.397 1.00 54.09 89 ALA A N 1
ATOM 695 C CA . ALA A 1 89 ? 32.764 -2.451 -48.363 1.00 54.09 89 ALA A CA 1
ATOM 696 C C . ALA A 1 89 ? 31.273 -2.270 -48.003 1.00 54.09 89 ALA A C 1
ATOM 698 O O . ALA A 1 89 ? 30.419 -2.921 -48.608 1.00 54.09 89 ALA A O 1
ATOM 699 N N . ASN A 1 90 ? 30.907 -1.391 -47.063 1.00 46.34 90 ASN A N 1
ATOM 700 C CA . ASN A 1 90 ? 29.495 -1.194 -46.711 1.00 46.34 90 ASN A CA 1
ATOM 701 C C . ASN A 1 90 ? 28.767 -0.262 -47.706 1.00 46.34 90 ASN A C 1
ATOM 703 O O . ASN A 1 90 ? 28.701 0.952 -47.536 1.00 46.34 90 ASN A O 1
ATOM 707 N N . LEU A 1 91 ? 28.148 -0.860 -48.735 1.00 50.59 91 LEU A N 1
ATOM 708 C CA . LEU A 1 91 ? 27.253 -0.218 -49.719 1.00 50.59 91 LEU A CA 1
ATOM 709 C C . LEU A 1 91 ? 25.858 0.145 -49.153 1.00 50.59 91 LEU A C 1
ATOM 711 O O . LEU A 1 91 ? 24.893 0.292 -49.902 1.00 50.59 91 LEU A O 1
ATOM 715 N N . PHE A 1 92 ? 25.724 0.260 -47.832 1.00 46.47 92 PHE A N 1
ATOM 716 C CA . PHE A 1 92 ? 24.459 0.535 -47.155 1.00 46.47 92 PHE A CA 1
ATOM 717 C C . PHE A 1 92 ? 24.583 1.812 -46.328 1.00 46.47 92 PHE A C 1
ATOM 719 O O . PHE A 1 92 ? 24.743 1.783 -45.111 1.00 46.47 92 PHE A O 1
ATOM 726 N N . SER A 1 93 ? 24.487 2.963 -46.996 1.00 46.62 93 SER A N 1
ATOM 727 C CA . SER A 1 93 ? 24.314 4.233 -46.297 1.00 46.62 93 SER A CA 1
ATOM 728 C C . SER A 1 93 ? 22.943 4.243 -45.604 1.00 46.62 93 SER A C 1
ATOM 730 O O . SER A 1 93 ? 21.909 4.389 -46.259 1.00 46.62 93 SER A O 1
ATOM 732 N N . GLY A 1 94 ? 22.928 4.092 -44.281 1.00 50.19 94 GLY A N 1
ATOM 733 C CA . GLY A 1 94 ? 21.820 4.564 -43.448 1.00 50.19 94 GLY A CA 1
ATOM 734 C C . GLY A 1 94 ? 20.585 3.668 -43.334 1.00 50.19 94 GLY A C 1
ATOM 735 O O . GLY A 1 94 ? 19.481 4.193 -43.203 1.00 50.19 94 GLY A O 1
ATOM 736 N N . LYS A 1 95 ? 20.721 2.336 -43.333 1.00 53.00 95 LYS A N 1
ATOM 737 C CA . LYS A 1 95 ? 19.621 1.461 -42.893 1.00 53.00 95 LYS A CA 1
ATOM 738 C C . LYS A 1 95 ? 19.953 0.794 -41.566 1.00 53.00 95 LYS A C 1
ATOM 740 O O . LYS A 1 95 ? 20.754 -0.129 -41.514 1.00 53.00 95 LYS A O 1
ATOM 745 N N . TYR A 1 96 ? 19.300 1.294 -40.519 1.00 52.81 96 TYR A N 1
ATOM 746 C CA . TYR A 1 96 ? 19.178 0.676 -39.204 1.00 52.81 96 TYR A CA 1
ATOM 747 C C . TYR A 1 96 ? 19.002 -0.846 -39.334 1.00 52.81 96 TYR A C 1
ATOM 749 O O . TYR A 1 96 ? 18.009 -1.305 -39.901 1.00 52.81 96 TYR A O 1
ATOM 757 N N . ILE A 1 97 ? 19.955 -1.624 -38.815 1.00 56.50 97 ILE A N 1
ATOM 758 C CA . ILE A 1 97 ? 19.820 -3.080 -38.702 1.00 56.50 97 ILE A CA 1
ATOM 759 C C . ILE A 1 97 ? 19.051 -3.346 -37.409 1.00 56.50 97 ILE A C 1
ATOM 761 O O . ILE A 1 97 ? 19.626 -3.598 -36.354 1.00 56.50 97 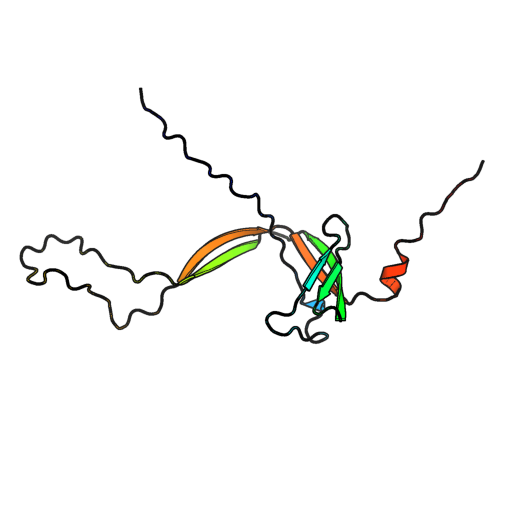ILE A O 1
ATOM 765 N N . ILE A 1 98 ? 17.731 -3.194 -37.475 1.00 55.97 98 ILE A N 1
ATOM 766 C CA . ILE A 1 98 ? 16.837 -3.664 -36.418 1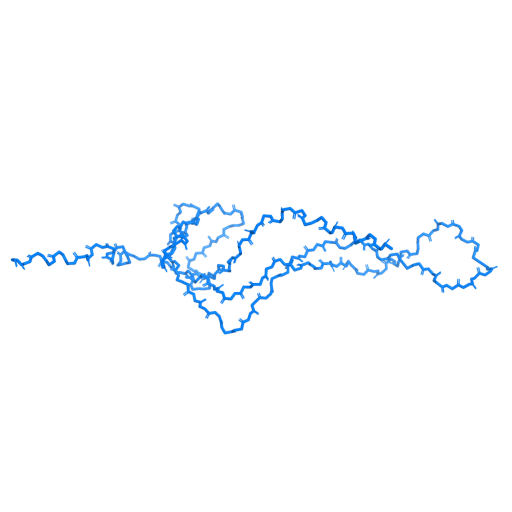.00 55.97 98 ILE A CA 1
ATOM 767 C C . ILE A 1 98 ? 16.644 -5.152 -36.688 1.00 55.97 98 ILE A C 1
ATOM 769 O O . ILE A 1 98 ? 16.153 -5.511 -37.759 1.00 55.97 98 ILE A O 1
ATOM 773 N N . ASP A 1 99 ? 17.056 -6.017 -35.760 1.00 61.03 99 ASP A N 1
ATOM 774 C CA . ASP A 1 99 ? 16.700 -7.434 -35.836 1.00 61.03 99 ASP A CA 1
ATOM 775 C C . ASP A 1 99 ? 15.171 -7.544 -35.686 1.00 61.03 99 ASP A C 1
ATOM 777 O O . ASP A 1 99 ? 14.642 -7.209 -34.622 1.00 61.03 99 ASP A O 1
ATOM 781 N N . PRO A 1 100 ? 14.431 -7.984 -36.722 1.00 61.81 100 PRO A N 1
ATOM 782 C CA . PRO A 1 100 ? 12.977 -8.101 -36.653 1.00 61.81 100 PRO A CA 1
ATOM 783 C C . PRO A 1 100 ? 12.509 -9.155 -35.635 1.00 61.81 100 PRO A C 1
ATOM 785 O O . PRO A 1 100 ? 11.324 -9.193 -35.318 1.00 61.81 100 PRO A O 1
ATOM 788 N N . ASN A 1 101 ? 13.416 -9.989 -35.111 1.00 68.69 101 ASN A N 1
ATOM 789 C CA . ASN A 1 101 ? 13.141 -10.961 -34.052 1.00 68.69 101 ASN A CA 1
ATOM 790 C C . ASN A 1 101 ? 13.560 -10.471 -32.656 1.00 68.69 101 ASN A C 1
ATOM 792 O O . ASN A 1 101 ? 13.540 -11.255 -31.703 1.00 68.69 101 ASN A O 1
ATOM 796 N N . GLN A 1 102 ? 13.963 -9.204 -32.506 1.00 66.12 102 GLN A N 1
ATOM 797 C CA . GLN A 1 102 ? 14.368 -8.680 -31.208 1.00 66.12 102 GLN A CA 1
ATOM 798 C C . GLN A 1 102 ? 13.155 -8.637 -30.269 1.00 66.12 102 GLN A C 1
ATOM 800 O O . GLN A 1 102 ? 12.196 -7.899 -30.495 1.00 66.12 102 GLN A O 1
ATOM 805 N N . ALA A 1 103 ? 13.194 -9.443 -29.205 1.00 66.62 103 ALA A N 1
ATOM 806 C CA . ALA A 1 103 ? 12.185 -9.390 -28.155 1.00 66.62 103 ALA A CA 1
ATOM 807 C C . ALA A 1 103 ? 12.136 -7.973 -27.542 1.00 66.62 103 ALA A C 1
ATOM 809 O O . ALA A 1 103 ? 13.202 -7.359 -27.391 1.00 66.62 103 ALA A O 1
ATOM 810 N N . PRO A 1 104 ? 10.944 -7.464 -27.165 1.00 71.31 104 PRO A N 1
ATOM 811 C CA . PRO A 1 104 ? 10.816 -6.193 -26.459 1.00 71.31 104 PRO A CA 1
ATOM 812 C C . PRO A 1 104 ? 11.767 -6.156 -25.263 1.00 71.31 104 PRO A C 1
ATOM 814 O O . PRO A 1 104 ? 11.799 -7.087 -24.453 1.00 71.31 104 PRO A O 1
ATOM 817 N N . ARG A 1 105 ? 12.595 -5.112 -25.190 1.00 74.44 105 ARG A N 1
ATOM 818 C CA . ARG A 1 105 ? 13.567 -4.944 -24.110 1.00 74.44 105 ARG A CA 1
ATOM 819 C C . ARG A 1 105 ? 12.985 -4.008 -23.066 1.00 74.44 105 ARG A C 1
ATOM 821 O O . ARG A 1 105 ? 12.412 -2.980 -23.400 1.00 74.44 105 ARG A O 1
ATOM 828 N N . LYS A 1 106 ? 13.196 -4.361 -21.806 1.00 83.50 106 LYS A N 1
ATOM 829 C CA . LYS A 1 106 ? 12.817 -3.562 -20.644 1.00 83.50 106 LYS A CA 1
ATOM 830 C C . LYS A 1 106 ? 14.087 -3.021 -20.004 1.00 83.50 106 LYS A C 1
ATOM 832 O O . LYS A 1 106 ? 15.084 -3.743 -19.914 1.00 83.50 106 LYS A O 1
ATOM 837 N N . GLN A 1 107 ? 14.072 -1.761 -19.599 1.00 85.88 107 GLN A N 1
ATOM 838 C CA . GLN A 1 107 ? 15.117 -1.166 -18.776 1.00 85.88 107 GLN A CA 1
ATOM 839 C C . GLN A 1 107 ? 14.583 -1.044 -17.355 1.00 85.88 107 GLN A C 1
ATOM 841 O O . GLN A 1 107 ? 13.425 -0.695 -17.158 1.00 85.88 107 GLN A O 1
ATOM 846 N N . VAL A 1 108 ? 15.430 -1.321 -16.367 1.00 89.69 108 VAL A N 1
ATOM 847 C CA . VAL A 1 108 ? 15.080 -1.120 -14.960 1.00 89.69 108 VAL A CA 1
ATOM 848 C C . VAL A 1 108 ? 15.896 0.016 -14.363 1.00 89.69 108 VAL A C 1
ATOM 850 O O . VAL A 1 108 ? 17.072 0.177 -14.702 1.00 89.69 108 VAL A O 1
ATOM 853 N N . LYS A 1 109 ? 15.282 0.798 -13.476 1.00 90.94 109 LYS A N 1
ATOM 854 C CA . LYS A 1 109 ? 15.946 1.867 -12.719 1.00 90.94 109 LYS A CA 1
ATOM 855 C C . LYS A 1 109 ? 15.732 1.634 -11.224 1.00 90.94 109 LYS A C 1
ATOM 857 O O . LYS A 1 109 ? 14.632 1.240 -10.839 1.00 90.94 109 LYS A O 1
ATOM 862 N N . PRO A 1 110 ? 16.755 1.820 -10.374 1.00 90.00 110 PRO A N 1
ATOM 863 C CA . PRO A 1 110 ? 16.563 1.736 -8.931 1.00 90.00 110 PRO A CA 1
ATOM 864 C C . PRO A 1 110 ? 15.623 2.857 -8.470 1.00 90.00 110 PRO A C 1
ATOM 866 O O . PRO A 1 110 ? 15.766 3.995 -8.904 1.00 90.00 110 PRO A O 1
ATOM 869 N N . VAL A 1 111 ? 14.666 2.517 -7.607 1.00 91.19 111 VAL A N 1
ATOM 870 C CA . VAL A 1 111 ? 13.665 3.446 -7.054 1.00 91.19 111 VAL A CA 1
ATOM 871 C C . VAL A 1 111 ? 13.892 3.652 -5.566 1.00 91.19 111 VAL A C 1
ATOM 873 O O . VAL A 1 111 ? 13.925 4.783 -5.102 1.00 91.19 111 VAL A O 1
ATOM 876 N N . ALA A 1 112 ? 14.050 2.563 -4.809 1.00 92.00 112 ALA A N 1
ATOM 877 C CA . ALA A 1 112 ? 14.142 2.652 -3.358 1.00 92.00 112 ALA A CA 1
ATOM 878 C C . ALA A 1 112 ? 14.966 1.523 -2.743 1.00 92.00 112 ALA A C 1
ATOM 880 O O . ALA A 1 112 ? 15.035 0.404 -3.261 1.00 92.00 112 ALA A O 1
ATOM 881 N N . ARG A 1 113 ? 15.537 1.825 -1.576 1.00 91.69 113 ARG A N 1
ATOM 882 C CA . ARG A 1 113 ? 16.156 0.866 -0.665 1.00 91.69 113 ARG A CA 1
ATOM 883 C C . ARG A 1 113 ? 15.349 0.852 0.631 1.00 91.69 113 ARG A C 1
ATOM 885 O O . ARG A 1 113 ? 15.396 1.810 1.392 1.00 91.69 113 ARG A O 1
ATOM 892 N N . LEU A 1 114 ? 14.627 -0.234 0.880 1.00 91.94 114 LEU A N 1
ATOM 893 C CA . LEU A 1 114 ? 13.698 -0.358 1.999 1.00 91.94 114 LEU A CA 1
ATOM 894 C C . LEU A 1 114 ? 14.250 -1.300 3.068 1.00 91.94 114 LEU A C 1
ATOM 896 O O . LEU A 1 114 ? 14.825 -2.346 2.755 1.00 91.94 114 LEU A O 1
ATOM 900 N N . GLN A 1 115 ? 14.033 -0.928 4.325 1.00 90.00 115 GLN A N 1
ATOM 901 C CA . GLN A 1 115 ? 14.380 -1.728 5.507 1.00 90.00 115 GLN A CA 1
ATOM 902 C C . GLN A 1 115 ? 13.176 -1.984 6.425 1.00 90.00 115 GLN A C 1
ATOM 904 O O . GLN A 1 115 ? 13.212 -2.895 7.246 1.00 90.00 115 GLN A O 1
ATOM 909 N N . LYS A 1 116 ? 12.071 -1.262 6.215 1.00 89.94 116 LYS A N 1
ATOM 910 C CA . LYS A 1 116 ? 10.806 -1.433 6.931 1.00 89.94 116 LYS A CA 1
ATOM 911 C C . LYS A 1 116 ? 9.673 -1.739 5.968 1.00 89.94 116 LYS A C 1
ATOM 913 O O . LYS A 1 116 ? 9.670 -1.272 4.827 1.00 89.94 116 LYS A O 1
ATOM 918 N N . ILE A 1 117 ? 8.703 -2.488 6.467 1.00 93.62 117 ILE A N 1
ATOM 919 C CA . ILE A 1 117 ? 7.430 -2.756 5.804 1.00 93.62 117 ILE A CA 1
ATOM 920 C C . ILE A 1 117 ? 6.295 -2.346 6.733 1.00 93.62 117 ILE A C 1
ATOM 922 O O . ILE A 1 117 ? 6.435 -2.395 7.954 1.00 93.62 117 ILE A O 1
ATOM 926 N N . LEU A 1 118 ? 5.177 -1.936 6.149 1.00 96.19 118 LEU A N 1
ATOM 927 C CA . LEU A 1 118 ? 3.972 -1.590 6.882 1.00 96.19 118 LEU A CA 1
ATOM 928 C C . LEU A 1 118 ? 2.928 -2.674 6.629 1.00 96.19 118 LEU A C 1
ATOM 930 O O . LEU A 1 118 ? 2.372 -2.758 5.533 1.00 96.19 118 LEU A O 1
ATOM 934 N N . LYS A 1 119 ? 2.703 -3.530 7.628 1.00 97.00 119 LYS A N 1
ATOM 935 C CA . LYS A 1 119 ? 1.772 -4.658 7.530 1.00 97.00 119 LYS A CA 1
ATOM 936 C C . LYS A 1 119 ? 0.382 -4.231 7.940 1.00 97.00 119 LYS A C 1
ATOM 938 O O . LYS A 1 119 ? 0.191 -3.768 9.060 1.00 97.00 119 LYS A O 1
ATOM 943 N N . PHE A 1 120 ? -0.587 -4.423 7.055 1.00 97.00 120 PHE A N 1
ATOM 944 C CA . PHE A 1 120 ? -1.971 -4.061 7.321 1.00 97.00 120 PHE A CA 1
ATOM 945 C C . PHE A 1 120 ? -2.845 -5.265 7.620 1.00 97.00 120 PHE A C 1
ATOM 947 O O . PHE A 1 120 ? -2.805 -6.294 6.945 1.00 97.00 120 PHE A O 1
ATOM 954 N N . ARG A 1 121 ? -3.734 -5.065 8.587 1.00 96.06 121 ARG A N 1
ATOM 955 C CA . ARG A 1 121 ? -4.863 -5.943 8.890 1.00 96.06 121 ARG A CA 1
ATOM 956 C C . ARG A 1 121 ? -6.153 -5.132 8.947 1.00 96.06 121 ARG A C 1
ATOM 958 O O . ARG A 1 121 ? -6.115 -3.905 9.037 1.00 96.06 121 ARG A O 1
ATOM 965 N N . LEU A 1 122 ? -7.301 -5.811 8.906 1.00 94.94 122 LEU A N 1
ATOM 966 C CA . LEU A 1 122 ? -8.589 -5.160 9.158 1.00 94.94 122 LEU A CA 1
ATOM 967 C C . LEU A 1 122 ? -8.565 -4.494 10.539 1.00 94.94 122 LEU A C 1
ATOM 969 O O . LEU A 1 122 ? -8.126 -5.108 11.517 1.00 94.94 122 LEU A O 1
ATOM 973 N N . LEU A 1 123 ? -9.030 -3.246 10.598 1.00 94.12 123 LEU A N 1
ATOM 974 C CA . LEU A 1 123 ? -9.267 -2.565 11.864 1.00 94.12 123 LEU A CA 1
ATOM 975 C C . LEU A 1 123 ? -10.530 -3.151 12.509 1.00 94.12 123 LEU A C 1
ATOM 977 O O . LEU A 1 123 ? -11.583 -3.196 11.869 1.00 94.12 123 LEU A O 1
ATOM 981 N N . LEU A 1 124 ? -10.422 -3.586 13.763 1.00 89.38 124 LEU A N 1
ATOM 982 C CA . LEU A 1 124 ? -11.527 -4.110 14.565 1.00 89.38 124 LEU A CA 1
ATOM 983 C C . LEU A 1 124 ? -11.938 -3.090 15.637 1.00 89.38 124 LEU A C 1
ATOM 985 O O . LEU A 1 124 ? -11.159 -2.216 16.009 1.00 89.38 124 LEU A O 1
ATOM 989 N N . ASP A 1 125 ? -13.152 -3.216 16.177 1.00 81.62 125 ASP A N 1
ATOM 990 C CA . ASP A 1 125 ? -13.668 -2.285 17.198 1.00 81.62 125 ASP A CA 1
ATOM 991 C C . ASP A 1 125 ? -12.809 -2.254 18.479 1.00 81.62 125 ASP A C 1
ATOM 993 O O . ASP A 1 125 ? -12.740 -1.232 19.163 1.00 81.62 125 ASP A O 1
ATOM 997 N N . GLU A 1 126 ? -12.121 -3.354 18.795 1.00 78.50 126 GLU A N 1
ATOM 998 C CA . GLU A 1 126 ? -11.220 -3.465 19.952 1.00 78.50 126 GLU A CA 1
ATOM 999 C C . GLU A 1 126 ? -9.969 -2.583 19.812 1.00 78.50 126 GLU A C 1
ATOM 1001 O O . GLU A 1 126 ? -9.470 -2.054 20.806 1.00 78.50 126 GLU A O 1
ATOM 1006 N N . ASP A 1 127 ? -9.505 -2.351 18.581 1.00 77.62 127 ASP A N 1
ATOM 1007 C CA . ASP A 1 127 ? -8.313 -1.544 18.298 1.00 77.62 127 ASP A CA 1
ATOM 1008 C C . ASP A 1 127 ? -8.531 -0.058 18.618 1.00 77.62 127 ASP A C 1
ATOM 1010 O O . ASP A 1 127 ? -7.594 0.663 18.946 1.00 77.62 127 ASP A O 1
ATOM 1014 N N . VAL A 1 128 ? -9.785 0.402 18.580 1.00 67.44 128 VAL A N 1
ATOM 1015 C CA . VAL A 1 128 ? -10.160 1.798 18.849 1.00 67.44 128 VAL A CA 1
ATOM 1016 C C . VAL A 1 128 ? -10.081 2.131 20.349 1.00 67.44 128 VAL A C 1
ATOM 1018 O O . VAL A 1 128 ? -9.984 3.297 20.722 1.00 67.44 128 VAL A O 1
ATOM 1021 N N . GLN A 1 129 ? -10.095 1.127 21.235 1.00 58.78 129 GLN A N 1
ATOM 1022 C CA . GLN A 1 129 ? -10.126 1.344 22.691 1.00 58.78 129 GLN A CA 1
ATOM 1023 C C . GLN A 1 129 ? -8.747 1.505 23.344 1.00 58.78 129 GLN A C 1
ATOM 1025 O O . GLN A 1 129 ? -8.662 1.887 24.514 1.00 58.78 129 GLN A O 1
ATOM 1030 N N . VAL A 1 130 ? -7.658 1.240 22.617 1.00 55.31 130 VAL A N 1
ATOM 1031 C CA . VAL A 1 130 ? -6.294 1.338 23.163 1.00 55.31 130 VAL A CA 1
ATOM 1032 C C . VAL A 1 130 ? -5.858 2.801 23.347 1.00 55.31 130 VAL A C 1
ATOM 1034 O O . VAL A 1 130 ? -5.051 3.095 24.227 1.00 55.31 130 VAL A O 1
ATOM 1037 N N . GLU A 1 131 ? -6.456 3.747 22.617 1.00 53.53 131 GLU A N 1
ATOM 1038 C CA . GLU A 1 131 ? -6.069 5.165 22.663 1.00 53.53 131 GLU A CA 1
ATOM 1039 C C . GLU A 1 131 ? -6.592 5.945 23.890 1.00 53.53 131 GLU A C 1
ATOM 1041 O O . GLU A 1 131 ? -6.123 7.052 24.150 1.00 53.53 131 GLU A O 1
ATOM 1046 N N . THR A 1 132 ? -7.517 5.402 24.697 1.00 46.19 132 THR A N 1
ATOM 1047 C CA . THR A 1 132 ? -8.170 6.178 25.781 1.00 46.19 132 THR A CA 1
ATOM 1048 C C . THR A 1 132 ? -7.726 5.878 27.214 1.00 46.19 132 THR A C 1
ATOM 1050 O O . THR A 1 132 ? -8.210 6.532 28.135 1.00 46.19 132 THR A O 1
ATOM 1053 N N . ASN A 1 133 ? -6.785 4.964 27.456 1.00 43.59 133 ASN A N 1
ATOM 1054 C CA . ASN A 1 133 ? -6.360 4.643 28.826 1.00 43.59 133 ASN A CA 1
ATOM 1055 C C . ASN A 1 133 ? -5.005 5.264 29.188 1.00 43.59 133 ASN A C 1
ATOM 1057 O O . ASN A 1 133 ? -4.018 4.565 29.399 1.00 43.59 133 ASN A O 1
ATOM 1061 N N . SER A 1 134 ? -4.983 6.590 29.351 1.00 41.34 134 SER A N 1
ATOM 1062 C CA . SER A 1 134 ? -4.050 7.223 30.292 1.00 41.34 134 SER A CA 1
ATOM 1063 C C . SER A 1 134 ? -4.665 7.157 31.695 1.00 41.34 134 SER A C 1
ATOM 1065 O O . SER A 1 134 ? -5.683 7.813 31.929 1.00 41.34 134 SER A O 1
ATOM 1067 N N . PRO A 1 135 ? -4.102 6.407 32.661 1.00 45.59 135 PRO A N 1
ATOM 1068 C CA . PRO A 1 135 ? -4.521 6.537 34.044 1.00 45.59 135 PRO A CA 1
ATOM 1069 C C . PRO A 1 135 ? -4.007 7.885 34.552 1.00 45.59 135 PRO A C 1
ATOM 1071 O O . PRO A 1 135 ? -2.815 8.057 34.810 1.00 45.59 135 PRO A O 1
ATOM 1074 N N . ASN A 1 136 ? -4.915 8.850 34.698 1.00 47.19 136 ASN A N 1
ATOM 1075 C CA . ASN A 1 136 ? -4.698 10.025 35.534 1.00 47.19 136 ASN A CA 1
ATOM 1076 C C . ASN A 1 136 ? -4.486 9.560 36.982 1.00 47.19 136 ASN A C 1
ATOM 1078 O O . ASN A 1 136 ? -5.418 9.531 37.782 1.00 47.19 136 ASN A O 1
ATOM 1082 N N . ASN A 1 137 ? -3.253 9.205 37.336 1.00 44.34 137 ASN A N 1
ATOM 1083 C CA . ASN A 1 137 ? -2.853 9.084 38.730 1.00 44.34 137 ASN A CA 1
ATOM 1084 C C . ASN A 1 137 ? -2.542 10.483 39.267 1.00 44.34 137 ASN A C 1
ATOM 1086 O O . ASN A 1 137 ? -1.390 10.886 39.400 1.00 44.34 137 ASN A O 1
ATOM 1090 N N . SER A 1 138 ? -3.600 11.229 39.581 1.00 53.81 138 SER A N 1
ATOM 1091 C CA . SER A 1 138 ? -3.535 12.300 40.571 1.00 53.81 138 SER A CA 1
ATOM 1092 C C . SER A 1 138 ? -3.823 11.688 41.937 1.00 53.81 138 SER A C 1
ATOM 1094 O O . SER A 1 138 ? -4.977 11.416 42.258 1.00 53.81 138 SER A O 1
ATOM 1096 N N . ILE A 1 139 ? -2.785 11.471 42.744 1.00 53.53 139 ILE A N 1
ATOM 1097 C CA . ILE A 1 139 ? -2.937 11.278 44.187 1.00 53.53 139 ILE A CA 1
ATOM 1098 C C . ILE A 1 139 ? -1.867 12.117 44.896 1.00 53.53 139 ILE A C 1
ATOM 1100 O O . ILE A 1 139 ? -0.694 11.763 44.854 1.00 53.53 139 ILE A O 1
ATOM 1104 N N . LEU A 1 140 ? -2.374 13.187 45.527 1.00 49.25 140 LEU A N 1
ATOM 1105 C CA . LEU A 1 140 ? -1.866 14.004 46.645 1.00 49.25 140 LEU A CA 1
ATOM 1106 C C . LEU A 1 140 ? -0.475 14.645 46.532 1.00 49.25 140 LEU A C 1
ATOM 1108 O O . LEU A 1 140 ? 0.541 13.946 46.716 1.00 49.25 140 LEU A O 1
#

Organism: Gossypium tomentosum (NCBI:txid34277)

pLDDT: mean 76.43, std 19.67, range [36.53, 97.56]

Sequence (140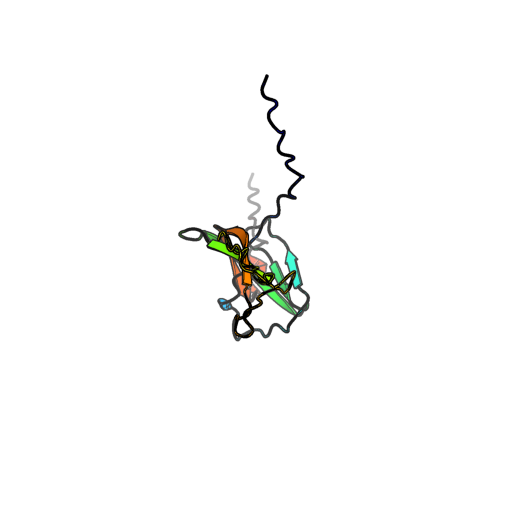 aa):
MEKNKDDDYGEEEDSEYVLLDLEAVRGQIDIPPNAPYTLSDLDTMNPILIIDKKVKLIGEYEETIGTCFVFSEDEASPVVHEETGPSEANLFSGKYIIDPNQAPRKQVKPVARLQKILKFRLLLDEDVQVETNSPNNSIL